Protein AF-A0A139DPJ7-F1 (afdb_monomer_lite)

Foldseek 3Di:
DDLVVVLLVLLLVCLVVLVVQVVVCVVPVDRDDDSLVVSLVSQVVVVDPPSSVVSVVSSVVSVVVCVVVVDD

Structure (mmCIF, N/CA/C/O backbone):
data_AF-A0A139DPJ7-F1
#
_entry.id   AF-A0A139DPJ7-F1
#
loop_
_atom_site.group_PDB
_atom_site.id
_atom_site.type_symbol
_atom_site.label_atom_id
_atom_site.label_alt_id
_atom_site.label_comp_id
_atom_site.label_asym_id
_atom_site.label_entity_id
_atom_site.label_seq_id
_atom_site.pdbx_PDB_ins_code
_atom_site.Cartn_x
_atom_site.Cartn_y
_atom_site.Cartn_z
_atom_site.occupancy
_atom_site.B_iso_or_equiv
_atom_site.auth_seq_id
_atom_site.auth_comp_id
_atom_site.auth_asym_id
_atom_site.auth_atom_id
_atom_site.pdbx_PDB_model_num
ATOM 1 N N . MET A 1 1 ? 14.522 10.389 6.793 1.00 73.56 1 MET A N 1
ATOM 2 C CA . MET A 1 1 ? 13.412 9.417 6.913 1.00 73.56 1 MET A CA 1
ATOM 3 C C . MET A 1 1 ? 13.719 8.249 5.984 1.00 73.56 1 MET A C 1
ATOM 5 O O . MET A 1 1 ? 14.108 8.517 4.852 1.00 73.56 1 MET A O 1
ATOM 9 N N . SER A 1 2 ? 13.641 6.996 6.449 1.00 93.12 2 SER A N 1
ATOM 10 C CA . SER A 1 2 ? 13.875 5.825 5.583 1.00 93.12 2 SER A CA 1
ATOM 11 C C . SER A 1 2 ? 12.774 5.711 4.522 1.00 93.12 2 SER A C 1
ATOM 13 O O . SER A 1 2 ? 11.670 6.224 4.720 1.00 93.12 2 SER A O 1
ATOM 15 N N . ILE A 1 3 ? 13.051 5.037 3.401 1.00 93.31 3 ILE A N 1
ATOM 16 C CA . ILE A 1 3 ? 12.044 4.813 2.348 1.00 93.31 3 ILE A CA 1
ATOM 17 C C . ILE A 1 3 ? 10.846 4.047 2.926 1.00 93.31 3 ILE A C 1
ATOM 19 O O . ILE A 1 3 ? 9.705 4.388 2.636 1.00 93.31 3 ILE A O 1
ATOM 23 N N . GLN A 1 4 ? 11.097 3.088 3.825 1.00 93.56 4 GLN A N 1
ATOM 24 C CA . GLN A 1 4 ? 10.059 2.324 4.519 1.00 93.56 4 GLN A CA 1
ATOM 25 C C . GLN A 1 4 ? 9.165 3.211 5.386 1.00 93.56 4 GLN A C 1
ATOM 27 O O . GLN A 1 4 ? 7.944 3.114 5.303 1.00 93.56 4 GLN A O 1
ATOM 32 N N . GLN A 1 5 ? 9.754 4.122 6.167 1.00 94.88 5 GLN A N 1
ATOM 33 C CA . GLN A 1 5 ? 8.977 5.061 6.973 1.00 94.88 5 GLN A CA 1
ATOM 34 C C . GLN A 1 5 ? 8.175 6.021 6.088 1.00 94.88 5 GLN A C 1
ATOM 36 O O . GLN A 1 5 ? 7.019 6.306 6.381 1.00 94.88 5 GLN A O 1
ATOM 41 N N . LYS A 1 6 ? 8.765 6.481 4.978 1.00 96.56 6 LYS A N 1
ATOM 42 C CA . LYS A 1 6 ? 8.080 7.339 4.007 1.00 96.56 6 LYS A CA 1
ATOM 43 C C . LYS A 1 6 ? 6.882 6.628 3.370 1.00 96.56 6 LYS A C 1
ATOM 45 O O . LYS A 1 6 ? 5.816 7.227 3.281 1.00 96.56 6 LYS A O 1
ATOM 50 N N . ALA A 1 7 ? 7.048 5.372 2.954 1.00 96.69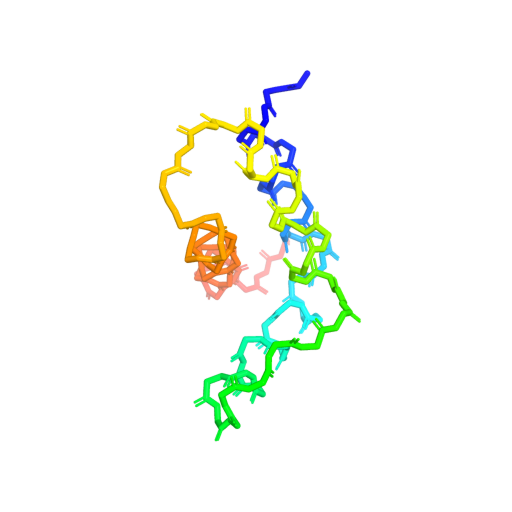 7 ALA A N 1
ATOM 51 C CA . ALA A 1 7 ? 5.981 4.552 2.384 1.00 96.69 7 ALA A CA 1
ATOM 52 C C . ALA A 1 7 ? 4.854 4.313 3.399 1.00 96.69 7 ALA A C 1
ATOM 54 O O . ALA A 1 7 ? 3.690 4.532 3.072 1.00 96.69 7 ALA A O 1
ATOM 55 N N . LYS A 1 8 ? 5.201 3.962 4.647 1.00 96.50 8 LYS A N 1
ATOM 56 C CA . LYS A 1 8 ? 4.233 3.793 5.740 1.00 96.50 8 LYS A CA 1
ATOM 57 C C . LYS A 1 8 ? 3.420 5.069 5.975 1.00 96.50 8 LYS A C 1
ATOM 59 O O . LYS A 1 8 ? 2.200 5.035 5.874 1.00 96.50 8 LYS A O 1
ATOM 64 N N . THR A 1 9 ? 4.084 6.202 6.201 1.00 97.25 9 THR A N 1
ATOM 65 C CA . THR A 1 9 ? 3.402 7.481 6.448 1.00 97.25 9 THR A CA 1
ATOM 66 C C . THR A 1 9 ? 2.535 7.910 5.263 1.00 97.25 9 THR A C 1
ATOM 68 O O . THR A 1 9 ? 1.424 8.397 5.457 1.00 97.25 9 THR A O 1
ATOM 71 N N . PHE A 1 10 ? 2.998 7.697 4.029 1.00 97.81 10 PHE A N 1
ATOM 72 C CA . PHE A 1 10 ? 2.197 7.988 2.842 1.00 97.81 10 PHE A CA 1
ATOM 73 C C . PHE A 1 10 ? 0.941 7.106 2.766 1.00 97.81 10 PHE A C 1
ATOM 75 O O . PHE A 1 10 ? -0.146 7.615 2.480 1.00 97.81 10 PHE A O 1
ATOM 82 N N . ALA A 1 11 ? 1.077 5.805 3.041 1.00 97.56 11 ALA A N 1
ATOM 83 C CA . ALA A 1 11 ? -0.035 4.860 3.056 1.00 97.56 11 ALA A CA 1
ATOM 84 C C . ALA A 1 11 ? -1.068 5.211 4.137 1.00 97.56 11 ALA A C 1
ATOM 86 O O . ALA A 1 11 ? -2.261 5.171 3.863 1.00 97.56 11 ALA A O 1
ATOM 87 N N . GLU A 1 12 ? -0.632 5.624 5.329 1.00 96.62 12 GLU A N 1
ATOM 88 C CA . GLU A 1 12 ? -1.515 6.076 6.413 1.00 96.62 12 GLU A CA 1
ATOM 89 C C . GLU A 1 12 ? -2.294 7.344 6.032 1.00 96.62 12 GLU A C 1
ATOM 91 O O . GLU A 1 12 ? -3.514 7.402 6.198 1.00 96.62 12 GLU A O 1
ATOM 96 N N . GLN A 1 13 ? -1.607 8.345 5.471 1.00 97.62 13 GLN A N 1
ATOM 97 C CA . GLN A 1 13 ? -2.212 9.620 5.063 1.00 97.62 13 GLN A CA 1
ATOM 98 C C . GLN A 1 13 ? -3.225 9.464 3.922 1.00 97.62 13 GLN A C 1
ATOM 100 O O . GLN A 1 13 ? -4.196 10.215 3.854 1.00 97.62 13 GLN A O 1
ATOM 105 N N . ASN A 1 14 ? -3.018 8.484 3.037 1.00 98.00 14 ASN A N 1
ATOM 106 C CA . ASN A 1 14 ? -3.842 8.259 1.845 1.00 98.00 14 ASN A CA 1
ATOM 107 C C . ASN A 1 14 ? -4.647 6.949 1.911 1.00 98.00 14 ASN A C 1
ATOM 109 O O . ASN A 1 14 ? -5.136 6.470 0.886 1.00 98.00 14 ASN A O 1
ATOM 113 N N . LEU A 1 15 ? -4.813 6.375 3.109 1.00 97.12 15 LEU A N 1
ATOM 114 C CA . LEU A 1 15 ? -5.323 5.017 3.322 1.00 97.12 15 LEU A CA 1
ATOM 115 C C . LEU A 1 15 ? -6.635 4.737 2.588 1.00 97.12 15 LEU A C 1
ATOM 117 O O . LEU A 1 15 ? -6.756 3.725 1.898 1.00 97.12 15 LEU A O 1
ATOM 121 N N . THR A 1 16 ? -7.611 5.638 2.705 1.00 96.69 16 THR A N 1
ATOM 122 C CA . THR A 1 16 ? -8.931 5.482 2.079 1.00 96.69 16 THR A CA 1
ATOM 123 C C . THR A 1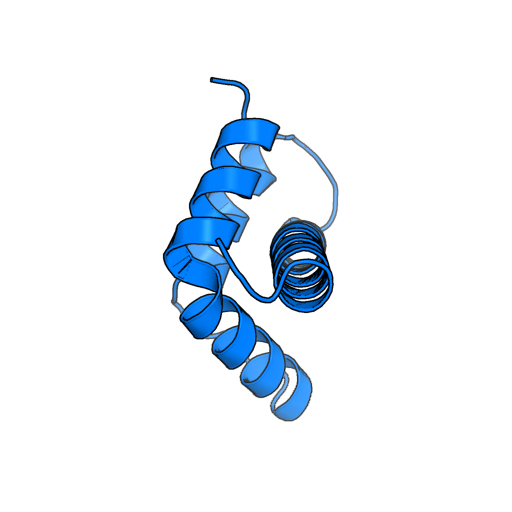 16 ? -8.835 5.435 0.556 1.00 96.69 16 THR A C 1
ATOM 125 O O . THR A 1 16 ? -9.458 4.581 -0.075 1.00 96.69 16 THR A O 1
ATOM 128 N N . GLN A 1 17 ? -8.045 6.331 -0.043 1.00 97.75 17 GLN A N 1
ATOM 129 C CA . GLN A 1 17 ? -7.897 6.396 -1.493 1.00 97.75 17 GLN A CA 1
ATOM 130 C C . GLN A 1 17 ? -7.134 5.178 -2.021 1.00 97.75 17 GLN A C 1
ATOM 132 O O . GLN A 1 17 ? -7.630 4.505 -2.922 1.00 97.75 17 GLN A O 1
ATOM 137 N N . CYS A 1 18 ? -5.995 4.835 -1.412 1.00 97.75 18 CYS A N 1
ATOM 138 C CA . CYS A 1 18 ? -5.230 3.652 -1.799 1.00 97.75 18 CYS A CA 1
ATOM 139 C C . CYS A 1 18 ? -6.057 2.365 -1.655 1.00 97.75 18 CYS A C 1
ATOM 141 O O . CYS A 1 18 ? -6.047 1.526 -2.551 1.00 97.75 18 CYS A O 1
ATOM 143 N N . SER A 1 19 ? -6.826 2.220 -0.568 1.00 97.62 19 SER A N 1
ATOM 144 C CA . SER A 1 19 ? -7.690 1.048 -0.353 1.00 97.62 19 SER A CA 1
ATOM 145 C C . SER A 1 19 ? -8.746 0.912 -1.449 1.00 97.62 19 SER A C 1
ATOM 147 O O . SER A 1 19 ? -8.987 -0.183 -1.954 1.00 97.62 19 SER A O 1
ATOM 149 N N . ARG A 1 20 ? -9.359 2.029 -1.859 1.00 97.44 20 ARG A N 1
ATOM 150 C CA . ARG A 1 20 ? -10.324 2.040 -2.962 1.00 97.44 20 ARG A CA 1
ATOM 151 C C . ARG A 1 20 ? -9.670 1.652 -4.286 1.00 97.44 20 ARG A C 1
ATOM 153 O O . ARG A 1 20 ? -10.229 0.833 -5.011 1.00 97.44 20 ARG A O 1
ATOM 160 N N . GLU A 1 21 ? -8.507 2.219 -4.591 1.00 97.50 21 GLU A N 1
ATOM 161 C CA . GLU A 1 21 ? -7.757 1.914 -5.813 1.00 97.50 21 GLU A CA 1
ATOM 162 C C . GLU A 1 21 ? -7.356 0.432 -5.873 1.00 97.50 21 GLU A C 1
ATOM 164 O O . GLU A 1 21 ? -7.528 -0.188 -6.918 1.00 97.50 21 GLU A O 1
ATOM 169 N N . ILE A 1 22 ? -6.938 -0.169 -4.752 1.00 97.38 22 ILE A N 1
ATOM 170 C CA . ILE A 1 22 ? -6.657 -1.612 -4.650 1.00 97.38 22 ILE A CA 1
ATOM 171 C C . ILE A 1 22 ? -7.906 -2.447 -4.949 1.00 97.38 22 ILE A C 1
ATOM 173 O O . ILE A 1 22 ? -7.847 -3.382 -5.746 1.00 97.38 22 ILE A O 1
ATOM 177 N N . VAL A 1 23 ? -9.049 -2.129 -4.333 1.00 97.31 23 VAL A N 1
ATOM 178 C CA . VAL A 1 23 ? -10.302 -2.874 -4.557 1.00 97.31 23 VAL A CA 1
ATOM 179 C C . VAL A 1 23 ? -10.752 -2.765 -6.014 1.00 97.31 23 VAL A C 1
ATOM 181 O O . VAL A 1 23 ? -11.140 -3.763 -6.625 1.00 97.31 23 VAL A O 1
ATOM 184 N N . GLU A 1 24 ? -10.685 -1.567 -6.595 1.00 96.69 24 GLU A N 1
ATOM 185 C CA . GLU A 1 24 ? -11.022 -1.347 -8.001 1.00 96.69 24 GLU A CA 1
ATOM 186 C C . GLU A 1 24 ? -10.057 -2.086 -8.936 1.00 96.69 24 GLU A C 1
ATOM 188 O O . GLU A 1 24 ? -10.512 -2.736 -9.883 1.00 96.69 24 GLU A O 1
ATOM 193 N N . TRP A 1 25 ? -8.755 -2.051 -8.648 1.00 95.81 25 TRP A N 1
ATOM 194 C CA . TRP A 1 25 ? -7.737 -2.768 -9.407 1.00 95.81 25 TRP A CA 1
ATOM 195 C C . TRP A 1 25 ? -7.957 -4.279 -9.354 1.00 95.81 25 TRP A C 1
ATOM 197 O O . TRP A 1 25 ? -8.083 -4.901 -10.403 1.00 95.81 25 TRP A O 1
ATOM 207 N N . ARG A 1 26 ? -8.128 -4.874 -8.168 1.00 95.44 26 ARG A N 1
ATOM 208 C CA . ARG A 1 26 ? -8.412 -6.313 -8.017 1.00 95.44 26 ARG A CA 1
ATOM 209 C C . ARG A 1 26 ? -9.688 -6.743 -8.740 1.00 95.44 26 ARG A C 1
ATOM 211 O O . ARG A 1 26 ? -9.757 -7.854 -9.255 1.00 95.44 26 ARG A O 1
AT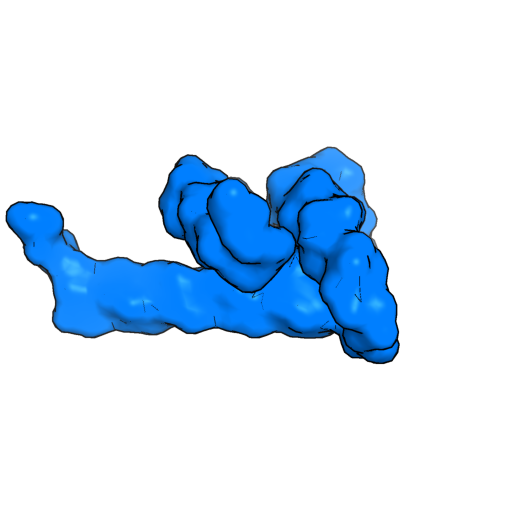OM 218 N N . ARG A 1 27 ? -10.697 -5.869 -8.795 1.00 96.88 27 ARG A N 1
ATOM 219 C CA . ARG A 1 27 ? -11.962 -6.139 -9.493 1.00 96.88 27 ARG A CA 1
ATOM 220 C C . ARG A 1 27 ? -11.836 -6.066 -11.016 1.00 96.88 27 ARG A C 1
ATOM 222 O O . ARG A 1 27 ? -12.567 -6.761 -11.710 1.00 96.88 27 ARG A O 1
ATOM 229 N N . THR A 1 28 ? -10.983 -5.186 -11.535 1.00 96.62 28 THR A N 1
ATOM 230 C CA . THR A 1 28 ? -10.956 -4.833 -12.969 1.00 96.62 28 THR A CA 1
ATOM 231 C C . THR A 1 28 ? -9.687 -5.264 -13.700 1.00 96.62 28 THR A C 1
ATOM 233 O O . THR A 1 28 ? -9.662 -5.241 -14.925 1.00 96.62 28 THR A O 1
ATOM 236 N N . GLY A 1 29 ? -8.627 -5.614 -12.974 1.00 95.19 29 GLY A N 1
ATOM 237 C CA . GLY A 1 29 ? -7.279 -5.807 -13.506 1.00 95.19 29 GLY A CA 1
ATOM 238 C C . GLY A 1 29 ? -6.565 -4.506 -13.894 1.00 95.19 29 GLY A C 1
AT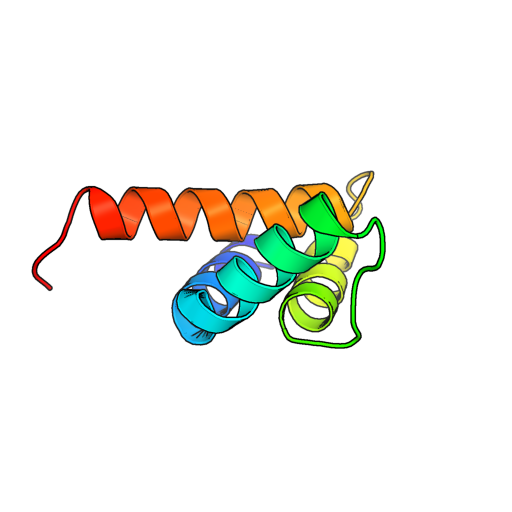OM 239 O O . GLY A 1 29 ? -5.408 -4.556 -14.299 1.00 95.19 29 GLY A O 1
ATOM 240 N N . ILE A 1 30 ? -7.206 -3.339 -13.751 1.00 94.38 30 ILE A N 1
ATOM 241 C CA . ILE A 1 30 ? -6.669 -2.049 -14.200 1.00 94.38 30 ILE A CA 1
ATOM 242 C C . ILE A 1 30 ? -6.260 -1.199 -12.997 1.00 94.38 30 ILE A C 1
ATOM 244 O O . ILE A 1 30 ? -7.108 -0.753 -12.222 1.00 94.38 30 ILE A O 1
ATOM 248 N N . LEU A 1 31 ? -4.958 -0.938 -12.866 1.00 92.50 31 LEU A N 1
ATOM 249 C CA . LEU A 1 31 ? -4.434 -0.014 -11.866 1.00 92.50 31 LEU A CA 1
ATOM 250 C C . LEU A 1 31 ? -4.414 1.413 -12.425 1.00 92.50 31 LEU A C 1
ATOM 252 O O . LEU A 1 31 ? -3.658 1.716 -13.350 1.00 92.50 31 LEU A O 1
ATOM 256 N N . ARG A 1 32 ? -5.257 2.279 -11.855 1.00 91.00 32 ARG A N 1
ATOM 257 C CA . ARG A 1 32 ? -5.356 3.697 -12.224 1.00 91.00 32 ARG A CA 1
ATOM 258 C C . ARG A 1 32 ? -4.129 4.486 -11.774 1.00 91.00 32 ARG A C 1
ATOM 260 O O . ARG A 1 32 ? -3.470 4.113 -10.808 1.00 91.00 32 ARG A O 1
ATOM 267 N N . ASP A 1 33 ? -3.871 5.592 -12.463 1.00 93.56 33 ASP A N 1
ATOM 268 C CA . ASP A 1 33 ? -2.882 6.576 -12.032 1.00 93.56 33 ASP A CA 1
ATOM 269 C C . ASP A 1 33 ? -3.441 7.392 -10.859 1.00 93.56 33 ASP A C 1
ATOM 271 O O . ASP A 1 33 ? -4.382 8.172 -11.015 1.00 93.56 33 ASP A O 1
ATOM 275 N N . GLY A 1 34 ? -2.942 7.105 -9.660 1.00 96.19 34 GLY A N 1
ATOM 276 C CA . GLY A 1 34 ? -3.525 7.535 -8.394 1.00 96.19 34 GLY A CA 1
ATOM 277 C C . GLY A 1 34 ? -2.556 7.360 -7.228 1.00 96.19 34 GLY A C 1
ATOM 278 O O . GLY A 1 34 ? -1.346 7.209 -7.416 1.00 96.19 34 GLY A O 1
ATOM 279 N N . LYS A 1 35 ? -3.070 7.360 -5.995 1.00 97.81 35 LYS A N 1
ATOM 280 C CA . LYS A 1 35 ? -2.211 7.325 -4.799 1.00 97.81 35 LYS A CA 1
ATOM 281 C C . LYS A 1 35 ? -1.447 6.018 -4.643 1.00 97.81 35 LYS A C 1
ATOM 283 O O . LYS A 1 35 ? -0.331 6.038 -4.129 1.00 97.81 35 LYS A O 1
ATOM 288 N N . LEU A 1 36 ? -1.980 4.903 -5.133 1.00 96.94 36 LEU A N 1
ATOM 289 C CA . LEU A 1 36 ? -1.259 3.637 -5.134 1.00 96.94 36 LEU A CA 1
ATOM 290 C C . LEU A 1 36 ? -0.049 3.671 -6.083 1.00 96.94 36 LEU A C 1
ATOM 292 O O . LEU A 1 36 ? 0.987 3.117 -5.732 1.00 96.94 36 LEU A O 1
ATOM 296 N N . ARG A 1 37 ? -0.131 4.376 -7.224 1.00 96.75 37 ARG A N 1
ATOM 297 C CA . ARG A 1 37 ? 1.015 4.597 -8.132 1.00 96.75 37 ARG A CA 1
ATOM 298 C C . ARG A 1 37 ? 2.057 5.536 -7.534 1.00 96.75 37 ARG A C 1
ATOM 300 O O . ARG A 1 37 ? 3.252 5.279 -7.634 1.00 96.75 37 ARG A O 1
ATOM 307 N N . GLU A 1 38 ? 1.621 6.595 -6.854 1.00 97.44 38 GLU A N 1
ATOM 308 C CA . GLU A 1 38 ? 2.540 7.463 -6.108 1.00 97.44 38 GLU A CA 1
ATOM 309 C C . GLU A 1 38 ? 3.281 6.682 -5.008 1.00 97.44 38 GLU A C 1
ATOM 311 O O . GLU A 1 38 ? 4.486 6.859 -4.821 1.00 97.44 38 GLU A O 1
ATOM 316 N N . LEU A 1 39 ? 2.579 5.787 -4.302 1.00 97.38 39 LEU A N 1
ATOM 317 C CA . LEU A 1 39 ? 3.180 4.910 -3.300 1.00 97.38 39 LEU A CA 1
ATOM 318 C C . LEU A 1 39 ? 4.134 3.893 -3.933 1.00 97.38 39 LEU A C 1
ATOM 320 O O . LEU A 1 39 ? 5.230 3.687 -3.415 1.00 97.38 39 LEU A O 1
ATOM 324 N N . GLU A 1 40 ? 3.760 3.306 -5.067 1.00 96.25 40 GLU A N 1
ATOM 325 C CA . GLU A 1 40 ? 4.623 2.423 -5.850 1.00 96.25 40 GLU A CA 1
ATOM 326 C C . GLU A 1 40 ? 5.958 3.097 -6.184 1.00 96.25 40 GLU A C 1
ATOM 328 O O . GLU A 1 40 ? 7.008 2.542 -5.874 1.00 96.25 40 GLU A O 1
ATOM 333 N N . ALA A 1 41 ? 5.939 4.335 -6.684 1.00 95.94 41 ALA A N 1
ATOM 334 C CA . ALA A 1 41 ? 7.151 5.095 -7.002 1.00 95.94 41 ALA A CA 1
ATOM 335 C C . ALA A 1 41 ? 8.025 5.416 -5.769 1.00 95.94 41 ALA A C 1
ATOM 337 O O . ALA A 1 41 ? 9.223 5.704 -5.883 1.00 95.94 41 ALA A O 1
ATOM 338 N N . ILE A 1 42 ? 7.451 5.407 -4.559 1.00 95.88 42 ILE A N 1
ATOM 339 C CA . ILE A 1 42 ? 8.226 5.497 -3.313 1.00 95.88 42 ILE A CA 1
ATOM 340 C C . ILE A 1 42 ? 8.899 4.154 -3.028 1.00 95.88 42 ILE A C 1
ATOM 342 O O . ILE A 1 42 ? 10.083 4.133 -2.694 1.00 95.88 42 ILE A O 1
ATOM 346 N N . VAL A 1 43 ? 8.151 3.059 -3.145 1.00 95.44 43 VAL A N 1
ATOM 347 C CA . VAL A 1 43 ? 8.592 1.705 -2.795 1.00 95.44 43 VAL A CA 1
ATOM 348 C C . VAL A 1 43 ? 9.579 1.133 -3.815 1.00 95.44 43 VAL A C 1
ATOM 350 O O . VAL A 1 43 ? 10.506 0.433 -3.421 1.00 95.44 43 VAL A O 1
ATOM 353 N N . GLU A 1 44 ? 9.476 1.507 -5.088 1.00 95.38 44 GLU A N 1
ATOM 354 C CA . GLU A 1 44 ? 10.425 1.149 -6.153 1.00 95.38 44 GLU A CA 1
ATOM 355 C C . GLU A 1 44 ? 11.871 1.523 -5.783 1.00 95.38 44 GLU A C 1
ATOM 357 O O . GLU A 1 44 ? 12.819 0.789 -6.056 1.00 95.38 44 GLU A O 1
ATOM 362 N N . LYS A 1 45 ? 12.052 2.614 -5.030 1.00 93.69 45 LYS A N 1
ATOM 363 C CA . LYS A 1 45 ? 13.368 3.070 -4.550 1.00 93.69 45 LYS A CA 1
ATOM 364 C C . LYS A 1 45 ? 14.009 2.130 -3.526 1.00 93.69 45 LYS A C 1
ATOM 366 O O . LYS A 1 45 ? 15.174 2.324 -3.188 1.00 93.69 45 LYS A O 1
ATOM 371 N N . MET A 1 46 ? 13.270 1.149 -3.007 1.00 90.94 46 MET A N 1
ATOM 372 C CA . MET A 1 46 ? 13.814 0.092 -2.151 1.00 90.94 46 MET A CA 1
ATOM 373 C C . MET A 1 46 ? 14.569 -0.980 -2.947 1.00 90.94 46 MET A C 1
ATOM 375 O O . MET A 1 46 ? 15.271 -1.777 -2.331 1.00 90.94 46 MET A O 1
ATOM 379 N N . GLY A 1 47 ? 14.439 -1.011 -4.280 1.00 87.88 47 GLY A N 1
ATOM 380 C CA . GLY A 1 47 ? 15.090 -2.014 -5.129 1.00 87.88 47 GLY A CA 1
ATOM 381 C C . GLY A 1 47 ? 14.541 -3.429 -4.931 1.00 87.88 47 GLY A C 1
ATOM 382 O O . GLY A 1 47 ? 15.283 -4.395 -5.078 1.00 87.88 47 GLY A O 1
ATOM 383 N N . LEU A 1 48 ? 13.270 -3.546 -4.535 1.00 82.94 48 LEU A N 1
ATOM 384 C CA . LEU A 1 48 ? 12.578 -4.822 -4.354 1.00 82.94 48 LEU A CA 1
ATOM 385 C C . LEU A 1 48 ? 11.804 -5.186 -5.621 1.00 82.94 48 LEU A C 1
ATOM 387 O O . LEU A 1 48 ? 11.317 -4.302 -6.327 1.00 82.94 48 LEU A O 1
ATOM 391 N N . ASP A 1 49 ? 11.643 -6.485 -5.855 1.00 84.50 49 ASP A N 1
ATOM 392 C CA . ASP A 1 49 ? 10.798 -6.988 -6.934 1.00 84.50 49 ASP A CA 1
ATOM 393 C C . ASP A 1 49 ? 9.318 -6.661 -6.669 1.00 84.50 49 ASP A C 1
ATOM 395 O O . ASP A 1 49 ? 8.851 -6.711 -5.528 1.00 84.50 49 ASP A O 1
ATOM 399 N N . ASP A 1 50 ? 8.585 -6.354 -7.743 1.0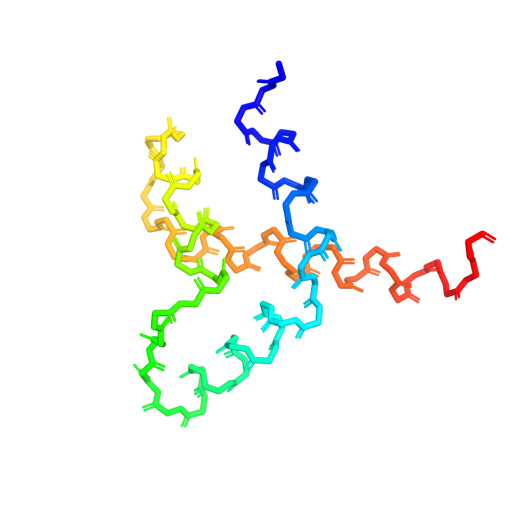0 89.44 50 ASP A N 1
ATOM 400 C CA . ASP A 1 50 ? 7.141 -6.073 -7.736 1.00 89.44 50 ASP A CA 1
ATOM 401 C C . ASP A 1 50 ? 6.732 -4.944 -6.762 1.00 89.44 50 ASP A C 1
ATOM 403 O O . ASP A 1 50 ? 6.068 -5.136 -5.735 1.00 89.44 50 ASP A O 1
ATOM 407 N N . SER A 1 51 ? 7.127 -3.717 -7.113 1.00 93.00 51 SER A N 1
ATOM 408 C CA . SER A 1 51 ? 6.805 -2.483 -6.384 1.00 93.00 51 SER A CA 1
ATOM 409 C C . SER A 1 51 ? 5.306 -2.280 -6.164 1.00 93.00 51 SER A C 1
ATOM 411 O O . SER A 1 51 ? 4.912 -1.744 -5.124 1.00 93.00 51 SER A O 1
ATOM 413 N N . THR A 1 52 ? 4.464 -2.734 -7.100 1.00 93.44 52 THR A N 1
ATOM 414 C CA . THR A 1 52 ? 3.006 -2.652 -6.975 1.00 93.44 52 THR A CA 1
ATOM 415 C C . THR A 1 52 ? 2.521 -3.508 -5.800 1.00 93.44 52 THR A C 1
ATOM 417 O O . THR A 1 52 ? 1.795 -3.015 -4.931 1.00 93.44 52 THR A O 1
ATOM 420 N N . ARG A 1 53 ? 2.948 -4.776 -5.723 1.00 94.31 53 ARG A N 1
ATOM 421 C CA . ARG A 1 53 ? 2.585 -5.675 -4.615 1.00 94.31 53 ARG A CA 1
ATOM 422 C C . ARG A 1 53 ? 3.084 -5.157 -3.269 1.00 94.31 53 ARG A C 1
ATOM 424 O O . ARG A 1 53 ? 2.386 -5.261 -2.260 1.00 94.31 53 ARG A O 1
ATOM 431 N N . GLN A 1 54 ? 4.276 -4.574 -3.246 1.00 95.44 54 GLN A N 1
ATOM 432 C CA . GLN A 1 54 ? 4.837 -4.013 -2.022 1.00 95.44 54 GLN A CA 1
ATOM 433 C C . GLN A 1 54 ? 4.071 -2.765 -1.559 1.00 95.44 54 GLN A C 1
ATOM 435 O O . GLN A 1 54 ? 3.763 -2.643 -0.372 1.00 95.44 54 GLN A O 1
ATOM 440 N N . ALA A 1 55 ? 3.693 -1.873 -2.480 1.00 96.50 55 ALA A N 1
ATOM 441 C CA . ALA A 1 55 ? 2.825 -0.733 -2.185 1.00 96.50 55 ALA A CA 1
ATOM 442 C C . ALA A 1 55 ? 1.470 -1.181 -1.616 1.00 96.50 55 ALA A C 1
ATOM 444 O O . ALA A 1 55 ? 1.018 -0.647 -0.602 1.00 96.50 55 ALA A O 1
ATOM 445 N N . GLU A 1 56 ? 0.858 -2.207 -2.209 1.00 96.69 56 GLU A N 1
ATOM 446 C CA . GLU A 1 56 ? -0.361 -2.819 -1.682 1.00 96.69 56 GLU A CA 1
ATOM 447 C C . GLU A 1 56 ? -0.164 -3.345 -0.248 1.00 96.69 56 GLU A C 1
ATOM 449 O O . GLU A 1 56 ? -1.000 -3.088 0.620 1.00 96.69 56 GLU A O 1
ATOM 454 N N . GLY A 1 57 ? 0.960 -4.012 0.032 1.00 96.88 57 GLY A N 1
ATOM 455 C CA . GLY A 1 57 ? 1.305 -4.511 1.365 1.00 96.88 57 GLY A CA 1
ATOM 456 C C . GLY A 1 57 ? 1.333 -3.420 2.441 1.00 96.88 57 GLY A C 1
ATOM 457 O O . GLY A 1 57 ? 0.765 -3.610 3.518 1.00 96.88 57 GLY A O 1
ATOM 458 N N . PHE A 1 58 ? 1.913 -2.250 2.145 1.00 97.31 58 PHE A N 1
ATOM 459 C CA . PHE A 1 58 ? 1.896 -1.104 3.066 1.00 97.31 58 PHE A CA 1
ATOM 460 C C . PHE A 1 58 ? 0.475 -0.620 3.369 1.00 97.31 58 PHE A C 1
ATOM 462 O O . PHE A 1 58 ? 0.161 -0.302 4.517 1.00 97.31 58 PHE A O 1
ATOM 469 N N . VAL A 1 59 ? -0.392 -0.579 2.357 1.00 97.88 59 VAL A N 1
ATOM 470 C CA . VAL A 1 59 ? -1.779 -0.119 2.511 1.00 97.88 59 VAL A CA 1
ATOM 471 C C . VAL A 1 59 ? -2.604 -1.129 3.307 1.00 97.88 59 VAL A C 1
ATOM 473 O O . VAL A 1 59 ? -3.341 -0.731 4.206 1.00 97.88 59 VAL A O 1
ATOM 476 N N . ILE A 1 60 ? -2.453 -2.429 3.030 1.00 97.62 60 ILE A N 1
ATOM 477 C CA . ILE A 1 60 ? -3.126 -3.496 3.785 1.00 97.62 60 ILE A CA 1
ATOM 478 C C . ILE A 1 60 ? -2.703 -3.450 5.253 1.00 97.62 60 ILE A C 1
ATOM 480 O O . ILE A 1 60 ? -3.563 -3.475 6.132 1.00 97.62 60 ILE A O 1
ATOM 484 N N . GLN A 1 61 ? -1.403 -3.326 5.528 1.00 97.25 61 GLN A N 1
ATOM 485 C CA . GLN A 1 61 ? -0.899 -3.220 6.895 1.00 97.25 61 GLN A CA 1
ATOM 486 C C . GLN A 1 61 ? -1.484 -1.999 7.618 1.00 97.25 61 GLN A C 1
ATOM 488 O O . GLN A 1 61 ? -2.003 -2.139 8.721 1.00 97.25 61 GLN A O 1
ATOM 493 N N . ALA A 1 62 ? -1.475 -0.820 6.988 1.00 95.94 62 ALA A N 1
ATOM 494 C CA . ALA A 1 62 ? -2.061 0.391 7.565 1.00 95.94 62 ALA A CA 1
ATOM 495 C C . ALA A 1 62 ? -3.578 0.251 7.816 1.00 95.94 62 ALA A C 1
ATOM 497 O O . ALA A 1 62 ? -4.094 0.738 8.824 1.00 95.94 62 ALA A O 1
ATOM 498 N N . ALA A 1 63 ? -4.301 -0.444 6.931 1.00 96.00 63 ALA A N 1
ATOM 499 C CA . ALA A 1 63 ? -5.728 -0.707 7.097 1.00 96.00 63 ALA A CA 1
ATOM 500 C C . ALA A 1 63 ? -5.999 -1.640 8.284 1.00 96.00 63 ALA A C 1
ATOM 502 O O . ALA A 1 63 ? -6.904 -1.372 9.076 1.00 96.00 63 ALA A O 1
ATOM 503 N N . LEU A 1 64 ? -5.197 -2.699 8.434 1.00 96.06 64 LEU A N 1
ATOM 504 C CA . LEU A 1 64 ? -5.273 -3.619 9.568 1.00 96.06 64 LEU A CA 1
ATOM 505 C C . LEU A 1 64 ? -4.930 -2.916 10.885 1.00 96.06 64 LEU A C 1
ATOM 507 O O . LEU A 1 64 ? -5.665 -3.067 11.856 1.00 96.06 64 LEU A O 1
ATOM 511 N N . GLU A 1 65 ? -3.868 -2.106 10.915 1.0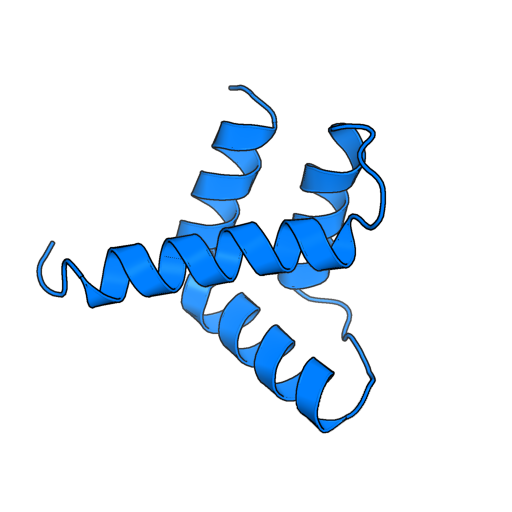0 95.06 65 GLU A N 1
ATOM 512 C CA . GLU A 1 65 ? -3.473 -1.322 12.094 1.00 95.06 65 GLU A CA 1
ATOM 513 C C . GLU A 1 65 ? -4.584 -0.351 12.525 1.00 95.06 65 GLU A C 1
ATOM 515 O O . GLU A 1 65 ? -4.891 -0.252 13.715 1.00 95.06 65 GLU A O 1
ATOM 520 N N . ARG A 1 66 ? -5.243 0.316 11.566 1.00 93.06 66 ARG A N 1
ATOM 521 C CA . ARG A 1 66 ? -6.391 1.194 11.838 1.00 93.06 66 ARG A CA 1
ATOM 522 C C . ARG A 1 66 ? -7.622 0.425 12.317 1.00 93.06 66 ARG A C 1
ATOM 524 O O . ARG A 1 66 ? -8.331 0.903 13.195 1.00 93.06 66 ARG A O 1
ATOM 531 N N . ALA A 1 67 ? -7.895 -0.744 11.745 1.00 93.62 67 ALA A N 1
ATOM 532 C CA . ALA A 1 67 ? -9.010 -1.586 12.172 1.00 93.62 67 ALA A CA 1
ATOM 533 C C . ALA A 1 67 ? -8.788 -2.166 13.579 1.00 93.62 67 ALA A C 1
ATOM 535 O O . ALA A 1 67 ? -9.742 -2.302 14.341 1.00 93.62 67 ALA A O 1
ATOM 536 N N . ALA A 1 68 ? -7.537 -2.476 13.930 1.00 93.62 68 ALA A N 1
ATOM 537 C CA . ALA A 1 68 ? -7.154 -2.940 15.259 1.00 93.62 68 ALA A CA 1
ATOM 538 C C . ALA A 1 68 ? -7.239 -1.830 16.322 1.00 93.62 68 ALA A C 1
ATOM 540 O O . ALA A 1 68 ? -7.528 -2.127 17.478 1.00 93.62 68 ALA A O 1
ATOM 541 N N . ASN A 1 69 ? -7.036 -0.564 15.932 1.00 90.19 69 ASN A N 1
ATOM 542 C CA . ASN A 1 69 ? -7.107 0.607 16.812 1.00 90.19 69 ASN A CA 1
ATOM 543 C C . ASN A 1 69 ? -8.159 1.618 16.311 1.00 90.19 69 ASN A C 1
ATOM 545 O O . ASN A 1 69 ? -7.804 2.676 15.788 1.00 90.19 69 ASN A O 1
ATOM 549 N N . PRO A 1 70 ? -9.463 1.317 16.450 1.00 72.12 70 PRO A N 1
ATOM 550 C CA . PRO A 1 70 ? -10.532 2.131 15.869 1.00 72.12 70 PRO A CA 1
ATOM 551 C C . PRO A 1 70 ? -10.704 3.521 16.510 1.00 72.12 70 PRO A C 1
ATOM 553 O O . PRO A 1 70 ? -11.412 4.350 15.940 1.00 72.12 70 PRO A O 1
ATOM 556 N N . ASN A 1 71 ? -10.051 3.795 17.647 1.00 59.22 71 ASN A N 1
ATOM 557 C CA . ASN A 1 71 ? -10.052 5.094 18.324 1.00 59.22 71 ASN A CA 1
ATOM 558 C C . ASN A 1 71 ? -8.617 5.659 18.392 1.00 59.22 71 ASN A C 1
ATOM 560 O O . ASN A 1 71 ? -7.760 4.970 18.952 1.00 59.22 71 ASN A O 1
ATOM 564 N N . PRO A 1 72 ? -8.346 6.858 17.836 1.00 57.72 72 PRO A N 1
ATOM 565 C CA . PRO A 1 72 ? -7.072 7.556 18.013 1.00 57.72 72 PRO A CA 1
ATOM 566 C C . PRO A 1 72 ? -6.890 8.113 19.431 1.00 57.72 72 PRO A C 1
ATOM 568 O O . PRO A 1 72 ? -7.911 8.427 20.088 1.00 57.72 72 PRO A O 1
#

Secondary structure (DSSP, 8-state):
--HHHHHHHHHHHTHHHHHHHHHHHHHHS---SSHHHHHHHHHGGG--S-HHHHHHHHHHHHHHHHHH----

Sequence (72 aa):
MSIQQKAKTFAEQNLTQCSREIVEWRRTGILRDGKLRELEAIVEKMGLDDSTRQAEGFVIQAALERAANPNP

pLDDT: mean 93.57, std 7.56, range [57.72, 98.0]

Radius of gyration: 11.81 Å; chains: 1; bounding box: 27×17×32 Å